Protein AF-A0A0B1RX24-F1 (afdb_monomer)

Foldseek 3Di:
DVVVLVVLLVVLPPDDDDDDPDFDAQQAPLGGQDPDPVSNSVSVSVNVPHGGPVVSNVVVVVVVVVVVVVVD

InterPro domains:
  IPR001227 Acyl transferase domain superfamily [G3DSA:3.40.366.10] (1-69)
  IPR016035 Acyl transferase/acyl hydrolase/lysophospholipase [SSF52151] (1-63)
  IPR052760 Mitochondrial malonyltransferase [PTHR47170] (1-65)

Structure (mmCIF, N/CA/C/O backbone):
data_AF-A0A0B1RX24-F1
#
_entry.id   AF-A0A0B1RX24-F1
#
loop_
_atom_site.group_PDB
_atom_site.id
_atom_site.type_symbol
_atom_site.label_atom_id
_atom_site.label_alt_id
_atom_site.label_comp_id
_atom_site.label_asym_id
_atom_site.label_entity_id
_atom_site.label_seq_id
_atom_site.pdbx_PDB_ins_code
_atom_site.Cartn_x
_atom_site.Cartn_y
_atom_site.Cartn_z
_atom_site.occupancy
_atom_site.B_iso_or_equiv
_atom_site.auth_seq_id
_atom_site.auth_comp_id
_atom_site.auth_asym_id
_atom_site.auth_atom_id
_atom_site.pdbx_PDB_model_num
ATOM 1 N N . MET A 1 1 ? 0.153 15.965 3.678 1.00 85.75 1 MET A N 1
ATOM 2 C CA . MET A 1 1 ? -0.932 14.960 3.592 1.00 85.75 1 MET A CA 1
ATOM 3 C C . MET A 1 1 ? -1.186 14.201 4.895 1.00 85.75 1 MET A C 1
ATOM 5 O O . MET A 1 1 ? -2.209 13.538 4.971 1.00 85.75 1 MET A O 1
ATOM 9 N N . GLU A 1 2 ? -0.340 14.313 5.928 1.00 90.50 2 GLU A N 1
ATOM 10 C CA . GLU A 1 2 ? -0.472 13.531 7.177 1.00 90.50 2 GLU A CA 1
ATOM 11 C C . GLU A 1 2 ? -1.878 13.462 7.807 1.00 90.50 2 GLU A C 1
ATOM 13 O O . GLU A 1 2 ? -2.334 12.357 8.108 1.00 90.50 2 GLU A O 1
ATOM 18 N N . PRO A 1 3 ? -2.655 14.559 7.904 1.00 92.38 3 PRO A N 1
ATOM 19 C CA . PRO A 1 3 ? -4.006 14.488 8.471 1.00 92.38 3 PRO A CA 1
ATOM 20 C C . PRO A 1 3 ? -4.978 13.572 7.703 1.00 92.38 3 PRO A C 1
ATOM 22 O O . PRO A 1 3 ? -5.960 13.093 8.267 1.00 92.38 3 PRO A O 1
ATOM 25 N N . ALA A 1 4 ? -4.722 13.301 6.418 1.00 94.12 4 ALA A N 1
ATOM 26 C CA . ALA A 1 4 ? -5.574 12.450 5.591 1.00 94.12 4 ALA A CA 1
ATOM 27 C C . ALA A 1 4 ? -5.437 10.955 5.928 1.00 94.12 4 ALA A C 1
ATOM 29 O O . ALA A 1 4 ? -6.362 10.189 5.666 1.00 94.12 4 ALA A O 1
ATOM 30 N N . VAL A 1 5 ? -4.327 10.529 6.544 1.00 96.00 5 VAL A N 1
ATOM 31 C CA . VAL A 1 5 ? -4.087 9.114 6.880 1.00 96.00 5 VAL A CA 1
ATOM 32 C C . VAL A 1 5 ? -5.151 8.593 7.843 1.00 96.0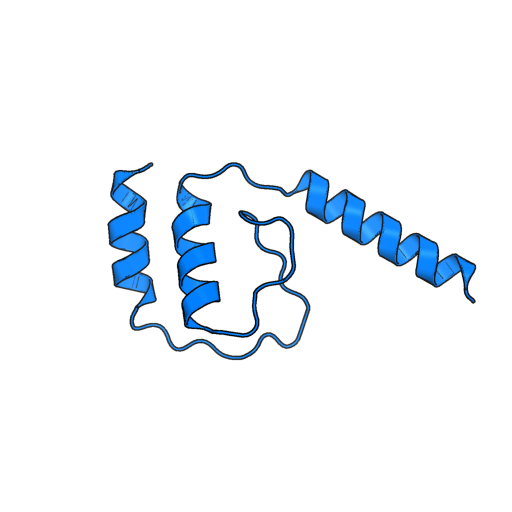0 5 VAL A C 1
ATOM 34 O O . VAL A 1 5 ? -5.654 7.487 7.657 1.00 96.00 5 VAL A O 1
ATOM 37 N N . ALA A 1 6 ? -5.527 9.393 8.845 1.00 95.00 6 ALA A N 1
ATOM 38 C CA . ALA A 1 6 ? -6.564 9.026 9.807 1.00 95.00 6 ALA A CA 1
ATOM 39 C C . ALA A 1 6 ? -7.923 8.824 9.119 1.00 95.00 6 ALA A C 1
ATOM 41 O O . ALA A 1 6 ? -8.546 7.780 9.298 1.00 95.00 6 ALA A O 1
ATOM 42 N N . LYS A 1 7 ? -8.316 9.762 8.244 1.00 95.69 7 LYS A N 1
ATOM 43 C CA . LYS A 1 7 ? -9.564 9.672 7.470 1.00 95.69 7 LYS A CA 1
ATOM 44 C C . LYS A 1 7 ? -9.592 8.452 6.550 1.00 95.69 7 LYS A C 1
ATOM 46 O O . LYS A 1 7 ? -10.615 7.790 6.433 1.00 95.69 7 LYS A O 1
ATOM 51 N N . VAL A 1 8 ? -8.464 8.114 5.923 1.00 96.19 8 VAL A N 1
ATOM 52 C CA . VAL A 1 8 ? -8.366 6.919 5.071 1.00 96.19 8 VAL A CA 1
ATOM 53 C C . VAL A 1 8 ? -8.441 5.635 5.895 1.00 96.19 8 VAL A C 1
ATOM 55 O O . VAL A 1 8 ? -9.096 4.689 5.463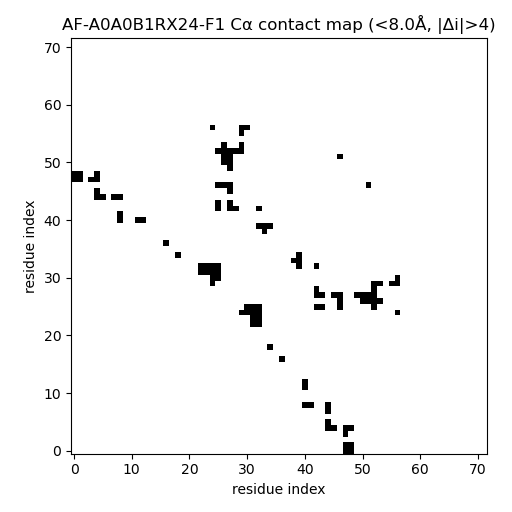 1.00 96.19 8 VAL A O 1
ATOM 58 N N . ARG A 1 9 ? -7.820 5.586 7.082 1.00 96.31 9 ARG A N 1
ATOM 59 C CA . ARG A 1 9 ? -7.932 4.433 7.995 1.00 96.31 9 ARG A CA 1
ATOM 60 C C . ARG A 1 9 ? -9.373 4.185 8.422 1.00 96.31 9 ARG A C 1
ATOM 62 O O . ARG A 1 9 ? -9.803 3.038 8.418 1.00 96.31 9 ARG A O 1
ATOM 69 N N . GLU A 1 10 ? -10.087 5.247 8.769 1.00 96.44 10 GLU A N 1
ATOM 70 C CA . GLU A 1 10 ? -11.499 5.183 9.138 1.00 96.44 10 GLU A CA 1
ATOM 71 C C . GLU A 1 10 ? -12.352 4.708 7.959 1.00 96.44 10 GLU A C 1
ATOM 73 O O . GLU A 1 10 ? -13.034 3.691 8.064 1.00 96.44 10 GLU A O 1
ATOM 78 N N . ALA A 1 11 ? -12.231 5.370 6.805 1.00 95.88 11 ALA A N 1
ATOM 79 C CA . ALA A 1 11 ? -13.000 5.034 5.612 1.00 95.88 11 ALA A CA 1
ATOM 80 C C . ALA A 1 11 ? -12.774 3.584 5.165 1.00 95.88 11 ALA A C 1
ATOM 82 O O . ALA A 1 11 ? -13.720 2.891 4.796 1.00 95.88 11 ALA A O 1
ATOM 83 N N . ILE A 1 12 ? -11.531 3.093 5.223 1.00 96.50 12 ILE A N 1
ATOM 84 C CA . ILE A 1 12 ? -11.229 1.729 4.795 1.00 96.50 12 ILE A CA 1
ATOM 85 C C . ILE A 1 12 ? -11.567 0.676 5.848 1.00 96.50 12 ILE A C 1
ATOM 87 O O . ILE A 1 12 ? -11.583 -0.498 5.500 1.00 96.50 12 ILE A O 1
ATOM 91 N N . ALA A 1 13 ? -11.833 1.016 7.110 1.00 95.69 13 ALA A N 1
ATOM 92 C CA . ALA A 1 13 ? -12.099 0.017 8.147 1.00 95.69 13 ALA A CA 1
ATOM 93 C C . ALA A 1 13 ? -13.332 -0.849 7.823 1.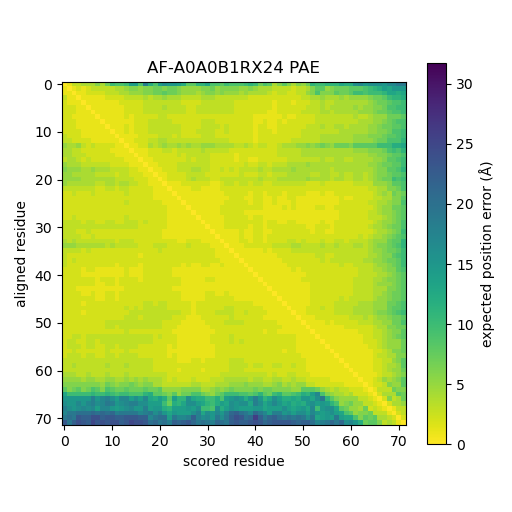00 95.69 13 ALA A C 1
ATOM 95 O O . ALA A 1 13 ? -13.284 -2.065 8.010 1.00 95.69 13 ALA A O 1
ATOM 96 N N . GLY A 1 14 ? -14.389 -0.237 7.276 1.00 92.62 14 GLY A N 1
ATOM 97 C CA . GLY A 1 14 ? -15.657 -0.900 6.943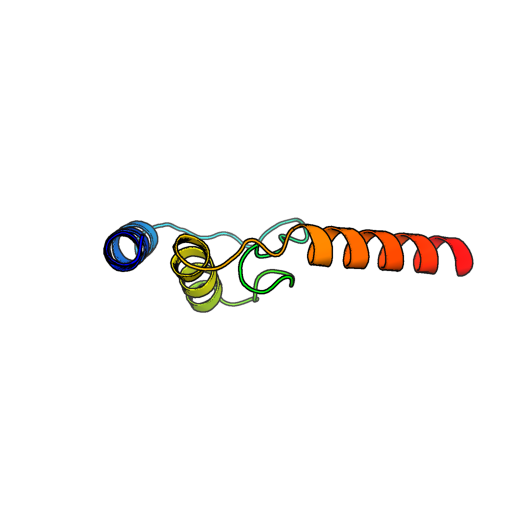 1.00 92.62 14 GLY A CA 1
ATOM 98 C C . GLY A 1 14 ? -15.740 -1.515 5.541 1.00 92.62 14 GLY A C 1
ATOM 99 O O . GLY A 1 14 ? -16.745 -2.132 5.211 1.00 92.62 14 GLY A O 1
ATOM 100 N N . VAL A 1 15 ? -14.713 -1.359 4.701 1.00 96.31 15 VAL A N 1
ATOM 101 C CA . VAL A 1 15 ? -14.744 -1.849 3.311 1.00 96.31 15 VAL A CA 1
ATOM 102 C C . VAL A 1 15 ? -14.516 -3.357 3.272 1.00 96.31 15 VAL A C 1
ATOM 104 O O . VAL A 1 15 ? -13.485 -3.821 3.755 1.00 96.31 15 VAL A O 1
ATOM 107 N N . GLU A 1 16 ? -15.393 -4.140 2.655 1.00 96.38 16 GLU A N 1
ATOM 108 C CA . GLU A 1 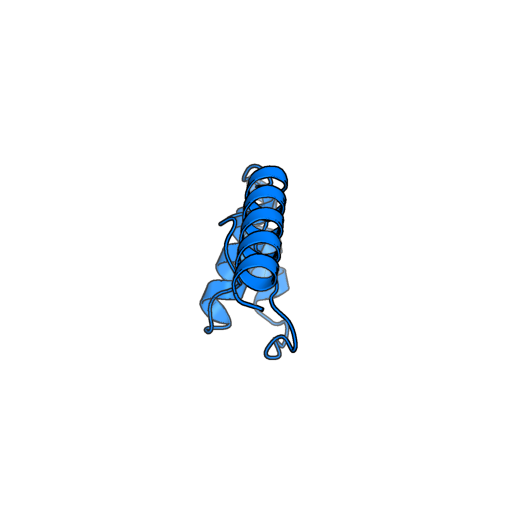16 ? -15.115 -5.560 2.410 1.00 96.38 16 GLU A CA 1
ATOM 109 C C . GLU A 1 16 ? -13.944 -5.722 1.423 1.00 96.38 16 GLU A C 1
ATOM 111 O O . GLU A 1 16 ? -13.892 -5.067 0.384 1.00 96.38 16 GLU A O 1
ATOM 116 N N . LEU A 1 17 ? -12.964 -6.564 1.769 1.00 95.56 17 LEU A N 1
ATOM 117 C CA . LEU A 1 17 ? -11.804 -6.836 0.918 1.00 95.56 17 LEU A CA 1
ATOM 118 C C . LEU A 1 17 ? -11.816 -8.295 0.477 1.00 95.56 17 LEU A C 1
ATOM 120 O O . LEU A 1 17 ? -11.727 -9.204 1.307 1.00 95.56 17 LEU A O 1
ATOM 124 N N . HIS A 1 18 ? -11.843 -8.497 -0.836 1.00 94.19 18 HIS A N 1
ATOM 125 C CA . HIS A 1 18 ? -11.696 -9.806 -1.455 1.00 94.19 18 HIS A CA 1
ATOM 126 C C . HIS A 1 18 ? -10.240 -10.077 -1.828 1.00 94.19 18 HIS A C 1
ATOM 128 O O . HIS A 1 18 ? -9.456 -9.163 -2.097 1.00 94.19 18 HIS A O 1
ATOM 134 N N . LYS A 1 19 ? -9.885 -11.362 -1.876 1.00 91.50 19 LYS A N 1
ATOM 135 C CA . LYS A 1 19 ? -8.562 -11.796 -2.318 1.00 91.50 19 LYS A CA 1
ATOM 136 C C . LYS A 1 19 ? -8.332 -11.358 -3.776 1.00 91.50 19 LYS A C 1
ATOM 138 O O . LYS A 1 19 ? -9.154 -11.698 -4.629 1.00 91.50 19 LYS A O 1
ATOM 143 N N . PRO A 1 20 ? -7.220 -10.668 -4.088 1.00 92.69 20 PRO A N 1
ATOM 144 C CA . PRO A 1 20 ? -6.887 -10.324 -5.464 1.00 92.69 20 PRO A CA 1
ATOM 145 C C . PRO A 1 20 ? -6.727 -11.569 -6.344 1.00 92.69 20 PRO A C 1
ATOM 147 O O . PRO A 1 20 ? -6.114 -12.556 -5.933 1.00 92.69 20 PRO A O 1
ATOM 150 N N . THR A 1 21 ? -7.241 -11.508 -7.572 1.00 95.31 21 THR A N 1
ATOM 151 C CA . THR A 1 21 ? -7.078 -12.565 -8.589 1.00 95.31 21 THR A CA 1
ATOM 152 C C . THR A 1 21 ? -5.753 -12.457 -9.345 1.00 95.31 21 THR A C 1
ATOM 154 O O . THR A 1 21 ? -5.365 -13.375 -10.062 1.00 95.31 21 THR A O 1
ATOM 157 N N . CYS A 1 22 ? -5.037 -11.348 -9.166 1.00 94.75 22 CYS A N 1
ATOM 158 C CA . CYS A 1 22 ? -3.727 -11.096 -9.742 1.00 94.75 22 CYS A CA 1
ATOM 159 C C . CYS A 1 22 ? -2.787 -10.462 -8.707 1.00 94.75 22 CYS A C 1
ATOM 161 O O . CYS A 1 22 ? -3.198 -10.034 -7.626 1.00 94.75 22 CYS A O 1
ATOM 163 N N . ASN A 1 23 ? -1.500 -10.397 -9.046 1.00 96.06 23 ASN A N 1
ATOM 164 C CA . ASN A 1 23 ? -0.508 -9.740 -8.204 1.00 96.06 23 ASN A CA 1
ATOM 165 C C . ASN A 1 23 ? -0.742 -8.224 -8.187 1.00 96.06 23 ASN A C 1
ATOM 167 O O . ASN A 1 23 ? -0.446 -7.538 -9.164 1.00 96.06 23 ASN A O 1
ATOM 171 N N . VAL A 1 24 ? -1.211 -7.700 -7.055 1.00 97.31 24 VAL A N 1
ATOM 172 C CA . VAL A 1 24 ? -1.338 -6.256 -6.820 1.00 97.31 24 VAL A CA 1
ATOM 173 C C . VAL A 1 24 ? -0.113 -5.771 -6.060 1.00 97.31 24 VAL A C 1
ATOM 175 O O . VAL A 1 24 ? 0.140 -6.218 -4.943 1.00 97.31 24 VAL A O 1
ATOM 178 N N . TYR A 1 25 ? 0.652 -4.864 -6.661 1.00 97.88 25 TYR A N 1
ATOM 179 C CA . TYR A 1 25 ? 1.848 -4.289 -6.053 1.00 97.88 25 TYR A CA 1
ATOM 180 C C . TYR A 1 25 ? 1.513 -3.010 -5.288 1.00 97.88 25 TYR A C 1
ATOM 182 O O . TYR A 1 25 ? 0.875 -2.101 -5.810 1.00 97.88 25 TYR A O 1
ATOM 190 N N . SER A 1 26 ? 1.971 -2.925 -4.044 1.00 97.94 26 SER A N 1
ATOM 191 C CA . SER A 1 26 ? 1.801 -1.743 -3.211 1.00 97.94 26 SER A CA 1
ATOM 192 C C . SER A 1 26 ? 2.732 -0.617 -3.630 1.00 97.94 26 SER A C 1
ATOM 194 O O . SER A 1 26 ? 3.953 -0.770 -3.589 1.00 97.94 26 SER A O 1
ATOM 196 N N . ASN A 1 27 ? 2.160 0.561 -3.865 1.00 97.75 27 ASN A N 1
ATOM 197 C CA . ASN A 1 27 ? 2.923 1.793 -4.050 1.00 97.75 27 ASN A CA 1
ATOM 198 C C . ASN A 1 27 ? 3.765 2.174 -2.823 1.00 97.75 27 ASN A C 1
ATOM 200 O O . ASN A 1 27 ? 4.791 2.826 -2.981 1.00 97.75 27 ASN A O 1
ATOM 204 N N . TYR A 1 28 ? 3.377 1.744 -1.619 1.00 97.81 28 TYR A N 1
ATOM 205 C CA . TYR A 1 28 ? 4.130 2.010 -0.393 1.00 97.81 28 TYR A CA 1
ATOM 206 C C . TYR A 1 28 ? 5.282 1.016 -0.187 1.00 97.81 28 TYR A C 1
ATOM 208 O O . TYR A 1 28 ? 6.416 1.415 0.081 1.00 97.81 28 TYR A O 1
ATOM 216 N N . THR A 1 29 ? 5.035 -0.293 -0.301 1.00 97.62 29 THR A N 1
ATOM 217 C CA . THR A 1 29 ? 6.079 -1.290 0.007 1.00 97.62 29 THR A CA 1
ATOM 218 C C . THR A 1 29 ? 6.938 -1.633 -1.201 1.00 97.62 29 THR A C 1
ATOM 220 O O . THR A 1 29 ? 8.101 -1.982 -1.002 1.00 97.62 29 THR A O 1
ATOM 223 N N . GLY A 1 30 ? 6.417 -1.496 -2.424 1.00 97.75 30 GLY A N 1
ATOM 224 C CA . GLY A 1 30 ? 7.044 -1.965 -3.665 1.00 97.75 30 GLY A CA 1
ATOM 225 C C . GLY A 1 30 ? 6.877 -3.471 -3.901 1.00 97.75 30 GLY A C 1
ATOM 226 O O . GLY A 1 30 ? 7.437 -4.015 -4.847 1.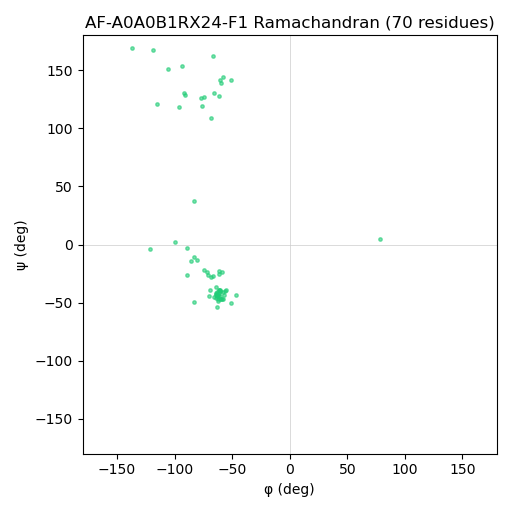00 97.75 30 GLY A O 1
ATOM 227 N N . HIS A 1 31 ? 6.117 -4.154 -3.041 1.00 96.75 31 HIS A N 1
ATOM 228 C CA . HIS A 1 31 ? 5.912 -5.602 -3.061 1.00 96.75 31 HIS A CA 1
ATOM 229 C C . HIS A 1 31 ? 4.436 -5.939 -3.277 1.00 96.75 31 HIS A C 1
ATOM 231 O O . HIS A 1 31 ? 3.572 -5.069 -3.158 1.00 96.75 31 HIS A O 1
ATOM 237 N N . ILE A 1 32 ? 4.152 -7.209 -3.578 1.00 97.31 32 ILE A N 1
ATOM 238 C CA . ILE A 1 32 ? 2.776 -7.712 -3.660 1.00 97.31 32 ILE A CA 1
ATOM 239 C C . ILE A 1 32 ? 2.075 -7.465 -2.318 1.00 97.31 32 ILE A C 1
ATOM 241 O O . ILE A 1 32 ? 2.703 -7.538 -1.257 1.00 97.31 32 ILE A O 1
ATOM 245 N N . TYR A 1 33 ? 0.786 -7.140 -2.368 1.00 96.94 33 TYR A N 1
ATOM 246 C CA . TYR A 1 33 ? -0.044 -7.011 -1.181 1.00 96.94 33 TYR A CA 1
ATOM 247 C C . TYR A 1 33 ? 0.057 -8.246 -0.271 1.00 96.94 33 TYR A C 1
ATOM 249 O O . TYR A 1 33 ? 0.132 -9.377 -0.757 1.00 96.94 33 TYR A O 1
ATOM 257 N N . PRO A 1 34 ? 0.067 -8.037 1.056 1.00 95.31 34 PRO A N 1
ATOM 258 C CA . PRO A 1 34 ? 0.106 -9.132 2.011 1.00 95.31 34 PRO A CA 1
ATOM 259 C C . PRO A 1 34 ? -1.185 -9.955 1.962 1.00 95.31 34 PRO A C 1
ATOM 261 O O . PRO A 1 34 ? -2.221 -9.493 1.490 1.00 95.31 34 PRO A O 1
ATOM 264 N N . ALA A 1 35 ? -1.137 -11.172 2.505 1.00 92.69 35 ALA A N 1
ATOM 265 C CA . ALA A 1 35 ? -2.286 -12.077 2.501 1.00 92.69 35 ALA A CA 1
ATOM 266 C C . ALA A 1 35 ? -3.423 -11.634 3.441 1.00 92.69 35 ALA A C 1
ATOM 268 O O . ALA A 1 35 ? -4.575 -12.002 3.226 1.00 92.69 35 ALA A O 1
ATOM 269 N N . LYS A 1 36 ? -3.114 -10.877 4.502 1.00 95.44 36 LYS A N 1
ATOM 270 C CA . LYS A 1 36 ? -4.093 -10.473 5.519 1.00 95.44 36 LYS A CA 1
ATOM 271 C C . LYS A 1 36 ? -4.732 -9.132 5.169 1.00 95.44 36 LYS A C 1
ATOM 273 O O . LYS A 1 36 ? -4.036 -8.130 5.017 1.00 95.44 36 LYS A O 1
ATOM 278 N N . ASN A 1 37 ? -6.065 -9.082 5.172 1.00 96.25 37 ASN A N 1
ATOM 279 C CA . ASN A 1 37 ? -6.834 -7.859 4.908 1.00 96.25 37 ASN A CA 1
ATOM 280 C C . ASN A 1 37 ? -6.451 -6.691 5.835 1.00 96.25 37 ASN A C 1
ATOM 282 O O . ASN A 1 37 ? -6.351 -5.556 5.378 1.00 96.25 37 ASN A O 1
ATOM 286 N N . SER A 1 38 ? -6.185 -6.951 7.119 1.00 95.56 38 SER A N 1
ATOM 287 C CA . SER A 1 38 ? -5.740 -5.918 8.069 1.00 95.56 38 SER A CA 1
ATOM 288 C C . SER A 1 38 ? -4.417 -5.269 7.653 1.00 95.56 38 SER A C 1
ATOM 290 O O . SER A 1 38 ? -4.259 -4.051 7.742 1.00 95.56 38 SER A O 1
ATOM 292 N N . GLU A 1 39 ? -3.482 -6.068 7.145 1.00 96.31 39 GLU A N 1
ATOM 293 C CA . GLU A 1 39 ? -2.207 -5.576 6.644 1.00 96.31 39 GLU A CA 1
ATOM 294 C C . GLU A 1 39 ? -2.419 -4.785 5.352 1.00 96.31 39 GLU A C 1
ATOM 296 O O . GLU A 1 39 ? -1.911 -3.671 5.277 1.00 96.31 39 GLU A O 1
ATOM 301 N N . ILE A 1 40 ? -3.243 -5.274 4.407 1.00 97.25 40 ILE A N 1
ATOM 302 C CA . ILE A 1 40 ? -3.624 -4.553 3.172 1.00 97.25 40 ILE A CA 1
ATOM 303 C C . ILE A 1 40 ? -4.133 -3.142 3.498 1.00 97.25 40 ILE A C 1
ATOM 305 O O . ILE A 1 40 ? -3.619 -2.163 2.954 1.00 97.25 40 ILE A O 1
ATOM 309 N N . ARG A 1 41 ? -5.081 -3.014 4.439 1.00 97.31 41 ARG A N 1
ATOM 310 C CA . ARG A 1 41 ? -5.613 -1.712 4.884 1.00 97.31 41 ARG A CA 1
ATOM 311 C C . ARG A 1 41 ? -4.517 -0.786 5.406 1.00 97.31 41 ARG A C 1
ATOM 313 O O . ARG A 1 41 ? -4.492 0.395 5.065 1.00 97.31 41 ARG A O 1
ATOM 320 N N . ASN A 1 42 ? -3.585 -1.313 6.200 1.00 96.50 42 ASN A N 1
ATOM 321 C CA . ASN A 1 42 ? -2.451 -0.538 6.701 1.00 96.50 42 ASN A CA 1
ATOM 322 C C . ASN A 1 42 ? -1.540 -0.061 5.558 1.00 96.50 42 ASN A C 1
ATOM 324 O O . ASN A 1 42 ? -1.094 1.087 5.566 1.00 96.50 42 ASN A O 1
ATOM 328 N N . VAL A 1 43 ? -1.291 -0.910 4.554 1.00 97.25 43 VAL A N 1
ATOM 329 C CA . VAL A 1 43 ? -0.481 -0.539 3.386 1.00 97.25 43 VAL A CA 1
ATOM 330 C C . VAL A 1 43 ? -1.158 0.573 2.573 1.00 97.25 43 VAL A C 1
ATOM 332 O O . VAL A 1 43 ? -0.489 1.528 2.179 1.00 97.25 43 VAL A O 1
ATOM 335 N N . ILE A 1 44 ? -2.479 0.485 2.383 1.00 96.81 44 ILE A N 1
ATOM 336 C CA . ILE A 1 44 ? -3.295 1.494 1.691 1.00 96.81 44 ILE A CA 1
ATOM 337 C C . ILE A 1 44 ? -3.287 2.826 2.444 1.00 96.81 44 ILE A C 1
ATOM 339 O O . ILE A 1 44 ? -3.112 3.870 1.827 1.00 96.81 44 ILE A O 1
ATOM 343 N N . ALA A 1 45 ? -3.415 2.822 3.771 1.00 96.94 45 ALA A N 1
ATOM 344 C CA . ALA A 1 45 ? -3.369 4.057 4.552 1.00 96.94 45 ALA A CA 1
ATOM 345 C C . ALA A 1 45 ? -1.999 4.751 4.466 1.00 96.94 45 ALA A C 1
ATOM 347 O O . ALA A 1 45 ? -1.924 5.966 4.299 1.00 96.94 45 ALA A O 1
ATOM 348 N N . LYS A 1 46 ? -0.905 3.984 4.548 1.00 96.44 46 LYS A N 1
ATOM 349 C CA . LYS A 1 46 ? 0.457 4.537 4.494 1.00 96.44 46 LYS A CA 1
ATOM 350 C C . LYS A 1 46 ? 0.823 5.099 3.122 1.00 96.44 46 LYS A C 1
ATOM 352 O O . LYS A 1 46 ? 1.603 6.043 3.056 1.00 96.44 46 LYS A O 1
ATOM 357 N N . GLN A 1 47 ? 0.236 4.592 2.037 1.00 96.62 47 GLN A N 1
ATOM 358 C CA . GLN A 1 47 ? 0.524 5.094 0.688 1.00 96.62 47 GLN A CA 1
ATOM 359 C C . GLN A 1 47 ? 0.218 6.592 0.514 1.00 96.62 47 GLN A C 1
ATOM 361 O O . GLN A 1 47 ? 0.785 7.229 -0.361 1.00 96.62 47 GLN A O 1
ATOM 366 N N . VAL A 1 48 ? -0.672 7.154 1.340 1.00 96.38 48 VAL A N 1
ATOM 367 C CA . VAL A 1 48 ? -1.141 8.547 1.244 1.00 96.38 48 VAL A CA 1
ATOM 368 C C . VAL A 1 48 ? -0.029 9.558 1.540 1.00 96.38 48 VAL A C 1
ATOM 370 O O . VAL A 1 48 ? -0.077 10.690 1.060 1.00 96.38 48 VAL A O 1
ATOM 373 N N . THR A 1 49 ? 0.961 9.173 2.345 1.00 97.06 49 THR A N 1
ATOM 374 C CA . THR A 1 49 ? 2.031 10.075 2.804 1.00 97.06 49 THR A CA 1
ATOM 375 C C . THR A 1 49 ? 3.428 9.615 2.428 1.00 97.06 49 THR A C 1
ATOM 377 O O . THR A 1 49 ? 4.394 10.331 2.676 1.00 97.06 49 THR A O 1
ATOM 380 N N . HIS A 1 50 ? 3.549 8.443 1.808 1.00 97.25 50 HIS A N 1
ATOM 381 C CA . HIS A 1 50 ? 4.833 7.863 1.444 1.00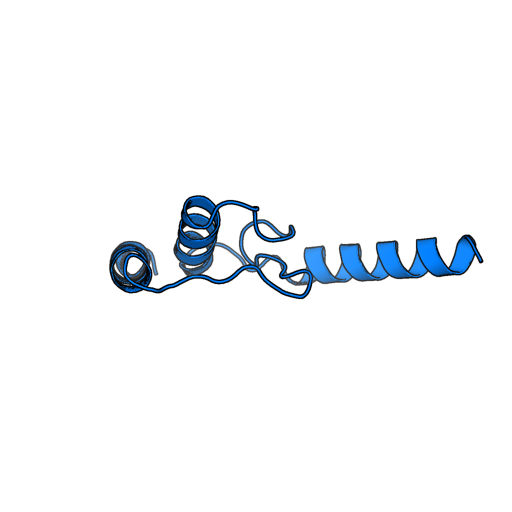 97.25 50 HIS A CA 1
ATOM 382 C C . HIS A 1 50 ? 5.086 7.973 -0.062 1.00 97.25 50 HIS A C 1
ATOM 384 O O . HIS A 1 50 ? 4.139 7.958 -0.850 1.00 97.25 50 HIS A O 1
ATOM 390 N N . PRO A 1 51 ? 6.361 8.050 -0.481 1.00 97.50 51 PRO A N 1
ATOM 391 C CA . PRO A 1 51 ? 6.710 8.091 -1.893 1.00 97.50 51 PRO A CA 1
ATOM 392 C C . PRO A 1 51 ? 6.227 6.832 -2.619 1.00 97.50 51 PRO A C 1
ATOM 394 O O . PRO A 1 51 ? 6.315 5.717 -2.099 1.00 97.50 51 PRO A O 1
ATOM 397 N N . VAL A 1 52 ? 5.750 7.025 -3.848 1.00 98.19 52 VAL A N 1
ATOM 398 C CA . VAL A 1 52 ? 5.270 5.949 -4.717 1.00 98.19 52 VAL A CA 1
ATOM 399 C C . VAL A 1 52 ? 6.459 5.189 -5.304 1.00 98.19 52 VAL A C 1
ATOM 401 O O . VAL A 1 52 ? 7.255 5.748 -6.054 1.00 98.19 52 VAL A O 1
ATOM 404 N N . LYS A 1 53 ? 6.555 3.888 -5.023 1.00 98.31 53 LYS A N 1
ATOM 405 C CA . LYS A 1 53 ? 7.647 3.011 -5.486 1.00 98.31 53 LYS A CA 1
ATOM 406 C C . LYS A 1 53 ? 7.462 2.465 -6.909 1.00 98.31 53 LYS A C 1
ATOM 408 O O . LYS A 1 53 ? 7.761 1.301 -7.179 1.00 98.31 53 LYS A O 1
ATOM 413 N N . TRP A 1 54 ? 6.924 3.280 -7.816 1.00 98.19 54 TRP A N 1
ATOM 414 C CA . TRP A 1 54 ? 6.558 2.841 -9.168 1.00 98.19 54 TRP A CA 1
ATOM 415 C C . TRP A 1 54 ? 7.761 2.304 -9.949 1.00 98.19 54 TRP A C 1
ATOM 417 O O . TRP A 1 54 ? 7.686 1.209 -10.502 1.00 98.19 54 TRP A O 1
ATOM 427 N N . GLU A 1 55 ? 8.888 3.017 -9.940 1.00 98.25 55 GLU A N 1
ATOM 428 C CA . GLU A 1 55 ? 10.078 2.598 -10.686 1.00 98.25 55 GLU A CA 1
ATOM 429 C C . GLU A 1 55 ? 10.616 1.253 -10.179 1.00 98.25 55 GLU A C 1
ATOM 431 O O . GLU A 1 55 ? 10.915 0.356 -10.966 1.00 98.25 55 GLU A O 1
ATOM 436 N N . GLN A 1 56 ? 10.668 1.063 -8.859 1.00 98.31 56 GLN A N 1
ATOM 437 C CA . GLN A 1 56 ? 11.115 -0.192 -8.258 1.00 98.31 56 GLN A CA 1
ATOM 438 C C . GLN A 1 56 ? 10.202 -1.359 -8.658 1.00 98.31 56 GLN A C 1
ATOM 440 O O . GLN A 1 56 ? 10.691 -2.453 -8.946 1.00 98.31 56 GLN A O 1
ATOM 445 N N . ILE A 1 57 ? 8.886 -1.126 -8.728 1.00 98.31 57 ILE A N 1
ATOM 446 C CA . ILE A 1 57 ? 7.918 -2.122 -9.208 1.00 98.31 57 ILE A CA 1
ATOM 447 C C . ILE A 1 57 ? 8.182 -2.454 -10.684 1.00 98.31 57 ILE A C 1
ATOM 449 O O . ILE A 1 57 ? 8.244 -3.633 -11.034 1.00 98.31 57 ILE A O 1
ATOM 453 N N . GLN A 1 58 ? 8.399 -1.453 -11.544 1.00 97.94 58 GLN A N 1
ATOM 454 C CA . GLN A 1 58 ? 8.701 -1.678 -12.965 1.00 97.94 58 GLN A CA 1
ATOM 455 C C . GLN A 1 58 ? 9.989 -2.485 -13.157 1.00 97.94 58 GLN A C 1
ATOM 457 O O . GLN A 1 58 ? 10.000 -3.477 -13.888 1.00 97.94 58 GLN A O 1
ATOM 462 N N . GLN A 1 59 ? 11.064 -2.124 -12.453 1.00 97.25 59 GLN A N 1
ATOM 463 C CA . GLN A 1 59 ? 12.332 -2.852 -12.509 1.00 97.25 59 GLN A CA 1
ATOM 464 C C . GLN A 1 59 ? 12.173 -4.310 -12.052 1.00 97.25 59 GLN A C 1
ATOM 466 O O . GLN A 1 59 ? 12.743 -5.218 -12.663 1.00 97.25 59 GLN A O 1
ATOM 471 N N . LEU A 1 60 ? 11.381 -4.557 -11.004 1.00 96.31 60 LEU A N 1
ATOM 472 C CA . LEU A 1 60 ? 11.079 -5.904 -10.526 1.00 96.31 60 LEU A CA 1
ATOM 473 C C . LEU A 1 60 ? 10.334 -6.727 -11.589 1.00 96.31 60 LEU A C 1
ATOM 475 O O . LEU A 1 60 ? 10.716 -7.868 -11.858 1.00 96.31 60 LEU A O 1
ATOM 479 N N . LEU A 1 61 ? 9.283 -6.164 -12.189 1.00 95.81 61 LEU A N 1
ATOM 480 C CA . LEU A 1 61 ? 8.483 -6.833 -13.219 1.00 95.81 61 LEU A CA 1
ATOM 481 C C . LEU A 1 61 ? 9.318 -7.146 -14.464 1.00 95.81 61 LEU A C 1
ATOM 483 O O . LEU A 1 61 ? 9.292 -8.276 -14.954 1.00 95.81 61 LEU A O 1
ATOM 487 N N . TYR A 1 62 ? 10.126 -6.189 -14.917 1.00 95.62 62 TYR A N 1
ATOM 488 C CA . TYR A 1 62 ? 11.034 -6.366 -16.047 1.00 95.62 62 TYR A CA 1
ATOM 489 C C . TYR A 1 62 ? 12.030 -7.510 -15.815 1.00 95.62 62 TYR A C 1
ATOM 491 O O . TYR A 1 62 ? 12.201 -8.381 -16.670 1.00 95.62 62 TYR A O 1
ATOM 499 N N . ARG A 1 63 ? 12.660 -7.559 -14.632 1.00 94.62 63 ARG A N 1
ATOM 500 C CA . ARG A 1 63 ? 13.594 -8.638 -14.266 1.00 94.62 63 ARG A CA 1
ATOM 501 C C . ARG A 1 63 ? 12.898 -9.998 -14.225 1.00 94.62 63 ARG A C 1
ATOM 503 O O . ARG A 1 63 ? 13.434 -10.954 -14.778 1.00 94.62 63 ARG A O 1
ATOM 510 N N . LYS A 1 64 ? 11.700 -10.083 -13.632 1.00 90.12 64 LYS A N 1
ATOM 511 C CA . LYS A 1 64 ? 10.896 -11.319 -13.601 1.00 90.12 64 LYS A CA 1
ATOM 512 C C . LYS A 1 64 ? 10.589 -11.836 -15.007 1.00 90.12 64 LYS A C 1
ATOM 514 O O . LYS A 1 64 ? 10.789 -13.018 -15.274 1.00 90.12 64 LYS A O 1
ATOM 519 N N . HIS A 1 65 ? 10.158 -10.954 -15.906 1.00 88.44 65 HIS A N 1
ATOM 520 C CA . HIS A 1 65 ? 9.848 -11.329 -17.284 1.00 88.44 65 HIS A CA 1
ATOM 521 C C . HIS A 1 65 ? 11.087 -11.832 -18.040 1.00 88.44 65 HIS A C 1
ATOM 523 O O . HIS A 1 65 ? 11.040 -12.872 -18.693 1.00 88.44 65 HIS A O 1
ATOM 529 N N . ARG A 1 66 ? 12.234 -11.157 -17.885 1.00 85.50 66 ARG A N 1
ATOM 530 C CA . ARG A 1 66 ? 13.493 -11.579 -18.523 1.00 85.50 66 ARG A CA 1
ATOM 531 C C . ARG A 1 66 ? 14.011 -12.927 -18.045 1.00 85.50 66 ARG A C 1
ATOM 533 O O . ARG A 1 66 ? 14.590 -13.650 -18.846 1.00 85.50 66 ARG A O 1
ATOM 540 N N . VAL A 1 67 ? 13.857 -13.243 -16.760 1.00 78.94 67 VAL A N 1
ATOM 541 C CA . VAL A 1 67 ? 14.240 -14.562 -16.236 1.00 78.94 67 VAL A CA 1
ATOM 542 C C . VAL A 1 67 ? 13.355 -15.642 -16.851 1.00 78.94 67 VAL A C 1
ATOM 544 O O . VAL A 1 67 ? 13.885 -16.621 -17.358 1.00 78.94 67 VAL A O 1
ATOM 547 N N . SER A 1 68 ? 12.039 -15.419 -16.907 1.00 76.00 68 SER A N 1
ATOM 548 C CA . SER A 1 68 ? 11.098 -16.369 -17.513 1.00 76.00 68 SER A CA 1
ATOM 549 C C . SER A 1 68 ? 11.444 -16.703 -18.967 1.00 76.00 68 SER A C 1
ATOM 551 O O . SER A 1 68 ? 11.362 -17.862 -19.346 1.00 76.00 68 SER A O 1
ATOM 553 N N . LEU A 1 69 ? 11.862 -15.713 -19.764 1.00 68.69 69 LEU A N 1
ATOM 554 C CA . LEU A 1 69 ? 12.240 -15.914 -21.169 1.00 68.69 69 LEU A CA 1
ATOM 555 C C . LEU A 1 69 ? 13.569 -16.658 -21.363 1.00 68.69 69 LEU A C 1
ATOM 557 O O . LEU A 1 69 ? 13.787 -17.220 -22.425 1.00 68.69 69 LEU A O 1
ATOM 561 N N . LYS A 1 70 ? 14.478 -16.629 -20.382 1.00 64.31 70 LYS A N 1
ATOM 562 C CA . LYS A 1 70 ? 15.770 -17.334 -20.462 1.00 64.31 70 LYS A CA 1
ATOM 563 C C . LYS A 1 70 ? 15.696 -18.795 -20.015 1.00 64.31 70 LYS A C 1
ATOM 565 O O . LYS A 1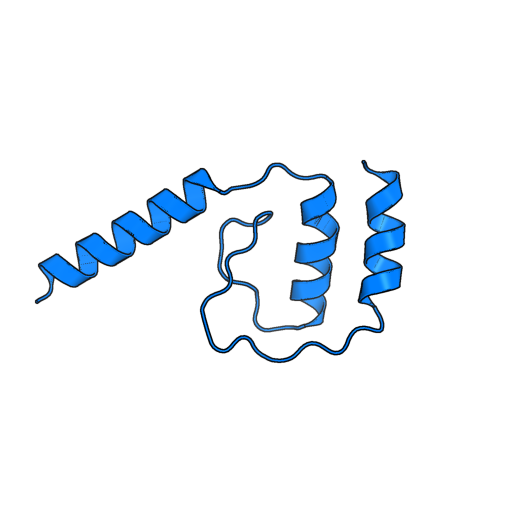 70 ? 16.663 -19.524 -20.198 1.00 64.31 70 LYS A O 1
ATOM 570 N N . SER A 1 71 ? 14.609 -19.180 -19.354 1.00 64.12 71 SER A N 1
ATOM 571 C CA . SER A 1 71 ? 14.379 -20.536 -18.846 1.00 64.12 71 SER A CA 1
ATOM 572 C C . SER A 1 71 ? 13.471 -21.375 -19.754 1.00 64.12 71 SER A C 1
ATOM 574 O O . SER A 1 71 ? 13.160 -22.507 -19.392 1.00 64.12 71 SER A O 1
ATOM 576 N N . MET A 1 72 ? 13.042 -20.814 -20.889 1.00 54.81 72 MET A N 1
ATOM 577 C CA . MET A 1 72 ? 12.362 -21.502 -21.995 1.00 54.81 72 MET A CA 1
ATOM 578 C C . MET A 1 72 ? 13.370 -21.770 -23.108 1.00 54.81 72 MET A C 1
ATOM 580 O O . MET A 1 72 ? 13.244 -22.836 -23.744 1.00 54.81 72 MET A O 1
#

Secondary structure (DSSP, 8-state):
-HHHHHHHHHHHHT---PPPSS-PBPTTTSSBPPSSHHHHHHHHHHTTTS---HHHHHHHHHHHHHHHHH--

pLDDT: mean 93.33, std 8.44, range [54.81, 98.31]

Organism: Oesophagostomum dentatum (NCBI:txid61180)

Sequence (72 aa):
MEPAVAKVREAIAGVELHKPTCNVYSNYTGHIYPAKNSEIRNVIAKQVTHPVKWEQIQQLLYRKHRVSLKSM

Mean predicted aligned error: 3.88 Å

Nearest PDB structures (foldseek):
  5zk4-assembly2_B  TM=8.924E-01  e=3.0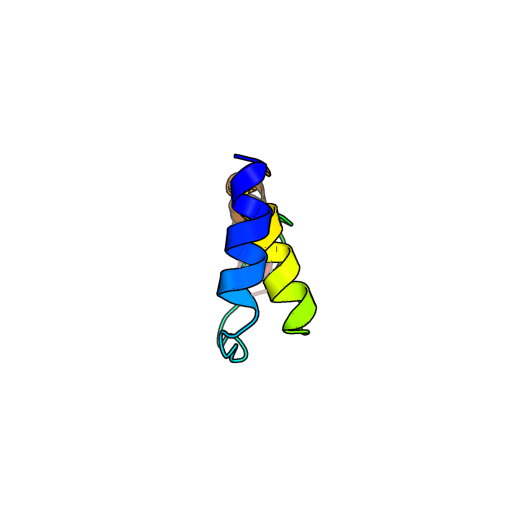37E-02  Sorangium cellulosum
  6mhp-assembly1_A  TM=9.105E-01  e=7.468E-02  Bacillus amyloliquefaciens
  5dz7-assembly1_A  TM=9.111E-01  e=8.421E-01  Bacillus subtilis subsp. subtilis str. 168
  4qbu-assembly1_A  TM=8.504E-01  e=2.071E+00  Bacillus cereus

Solvent-accessible surface area (backbone atoms only — not comparable to full-atom values): 4357 Å² total; per-residue (Å²): 99,70,80,52,35,61,56,44,46,59,63,52,67,78,54,89,81,77,84,73,94,60,91,49,66,33,46,51,80,44,41,64,62,60,93,48,67,73,55,38,53,52,48,60,28,50,36,68,74,42,74,72,32,58,66,62,38,50,54,51,52,52,52,53,52,55,52,57,65,73,77,110

Radius of gyration: 14.8 Å; Cα contacts (8 Å, |Δi|>4): 60; chains: 1; bounding box: 31×36×32 Å